Protein AF-A0A9P6T5N0-F1 (afdb_monomer_lite)

Organism: NCBI:txid708437

Secondary structure (DSSP, 8-state):
-HHHHHHHHHHHHHHHHTT---HHHHHHHHHHHHHH-HHHHHHHHHHHHHHHHHHHHHHHHHHHTS-TTSS-SSS----------PPPGGGGG-------S-------HHHHHS----SS---PPP--

Sequence (128 aa):
LETIAQHDAREDFANWFDNGMPYQVIMANSWKKHTQGSAALHLRNTIVIYSRAAGYLKEIISMANREPGAMISKSATQDIEMEAMGSAPSAAHIQAVDLEDEDWIVLRKEEAQQGDYHGLQWSILQAS

pLDDT: mean 70.26, std 21.31, range [39.28, 97.06]

Radius of gyration: 27.25 Å; chains: 1; bounding box: 61×45×68 Å

Foldseek 3Di:
DVVQLVVLVVVLVCCCPVVVDDPVVSVVVSVCCCPPNPVNVVVVVVVVVVVVVVVVVVVVVVVVPPPPCPVVPDDDDDPPPDDPPPDDPVPPPPPPPPPPPPDPDDDDPVNVVVPPDPPDDDDDDDDD

Structure (mmCIF, N/CA/C/O backbone):
data_AF-A0A9P6T5N0-F1
#
_entry.id   AF-A0A9P6T5N0-F1
#
loop_
_atom_site.group_PDB
_atom_site.id
_atom_site.type_symbol
_atom_site.label_atom_id
_atom_site.label_alt_id
_atom_site.label_comp_id
_atom_site.label_asym_id
_atom_site.label_entity_id
_atom_site.label_seq_id
_atom_site.pdbx_PDB_ins_code
_atom_site.Cartn_x
_atom_site.Cartn_y
_atom_site.Cartn_z
_atom_site.occupancy
_atom_site.B_iso_or_equiv
_atom_site.auth_seq_id
_atom_site.auth_comp_id
_atom_site.auth_asym_id
_atom_site.auth_atom_id
_atom_site.pdbx_PDB_model_num
ATOM 1 N N . LEU A 1 1 ? -4.161 1.378 -1.439 1.00 75.56 1 LEU A N 1
ATOM 2 C CA . LEU A 1 1 ? -4.299 2.079 -0.139 1.00 75.56 1 LEU A CA 1
ATOM 3 C C . LEU A 1 1 ? -5.747 2.115 0.311 1.00 75.56 1 LEU A C 1
ATOM 5 O O . LEU A 1 1 ? -6.008 1.682 1.418 1.00 75.56 1 LEU A O 1
ATOM 9 N N . GLU A 1 2 ? -6.676 2.544 -0.543 1.00 82.75 2 GLU A N 1
ATOM 10 C CA . GLU A 1 2 ? -8.101 2.619 -0.200 1.00 82.75 2 GLU A CA 1
ATOM 11 C C . GLU A 1 2 ? -8.685 1.290 0.303 1.00 82.75 2 GLU A C 1
ATOM 13 O O . GLU A 1 2 ? -9.262 1.253 1.381 1.00 82.75 2 GLU A O 1
ATOM 18 N N . THR A 1 3 ? -8.455 0.178 -0.400 1.00 84.62 3 THR A N 1
ATOM 19 C CA . THR A 1 3 ? -8.929 -1.149 0.037 1.00 84.62 3 THR A CA 1
ATOM 20 C C . THR A 1 3 ? -8.367 -1.559 1.402 1.00 84.62 3 THR A C 1
ATOM 22 O O . THR A 1 3 ? -9.081 -2.143 2.209 1.00 84.62 3 THR A O 1
ATOM 25 N N . ILE A 1 4 ? -7.102 -1.218 1.679 1.00 84.69 4 ILE A N 1
ATOM 26 C CA . ILE A 1 4 ? -6.454 -1.479 2.974 1.00 84.69 4 ILE A CA 1
ATOM 27 C C . ILE A 1 4 ? -7.112 -0.615 4.056 1.00 84.69 4 ILE A C 1
ATOM 29 O O . ILE A 1 4 ? -7.473 -1.127 5.104 1.00 84.69 4 ILE A O 1
ATOM 33 N N . ALA A 1 5 ? -7.360 0.668 3.779 1.00 86.00 5 ALA A N 1
ATOM 34 C CA . ALA A 1 5 ? -8.036 1.573 4.706 1.00 86.00 5 ALA A CA 1
ATOM 35 C C . ALA A 1 5 ? -9.479 1.152 5.009 1.00 86.00 5 ALA A C 1
ATOM 37 O O . ALA A 1 5 ? -9.903 1.196 6.158 1.00 86.00 5 ALA A O 1
ATOM 38 N N . GLN A 1 6 ? -10.226 0.698 4.002 1.00 89.19 6 GLN A N 1
ATOM 39 C CA . GLN A 1 6 ? -11.582 0.181 4.196 1.00 89.19 6 GLN A CA 1
ATOM 40 C C . GLN A 1 6 ? -11.587 -1.108 5.024 1.00 89.19 6 GLN A C 1
ATOM 42 O O . GLN A 1 6 ? -12.474 -1.295 5.854 1.00 89.19 6 GLN A O 1
ATOM 47 N N . HIS A 1 7 ? -10.615 -1.996 4.802 1.00 89.94 7 HIS A N 1
ATOM 48 C CA . HIS A 1 7 ? -10.442 -3.197 5.612 1.00 89.94 7 HIS A CA 1
ATOM 49 C C . HIS A 1 7 ? -10.121 -2.842 7.071 1.00 89.94 7 HIS A C 1
ATOM 51 O O . HIS A 1 7 ? -10.834 -3.282 7.972 1.00 89.94 7 HIS A O 1
ATOM 57 N N . ASP A 1 8 ? -9.109 -2.001 7.294 1.00 89.69 8 ASP A N 1
ATOM 58 C CA . ASP A 1 8 ? -8.686 -1.577 8.632 1.00 89.69 8 ASP A CA 1
ATOM 59 C C . ASP A 1 8 ? -9.835 -0.878 9.379 1.00 89.69 8 ASP A C 1
ATOM 61 O O . ASP A 1 8 ? -10.096 -1.193 10.535 1.00 89.69 8 ASP A O 1
ATOM 65 N N . ALA A 1 9 ? -10.606 -0.020 8.700 1.00 90.56 9 ALA A N 1
ATOM 66 C CA . ALA A 1 9 ? -11.763 0.656 9.289 1.00 90.56 9 ALA A CA 1
ATOM 67 C C . ALA A 1 9 ? -12.876 -0.314 9.728 1.00 90.56 9 ALA A C 1
ATOM 69 O O . ALA A 1 9 ? -13.525 -0.091 10.751 1.00 90.56 9 ALA A O 1
ATOM 70 N N . ARG A 1 10 ? -13.108 -1.399 8.975 1.00 93.44 10 ARG A N 1
ATOM 71 C CA . ARG A 1 10 ? -14.074 -2.443 9.363 1.00 93.44 10 ARG A CA 1
ATOM 72 C C . ARG A 1 10 ? -13.600 -3.207 10.593 1.00 93.4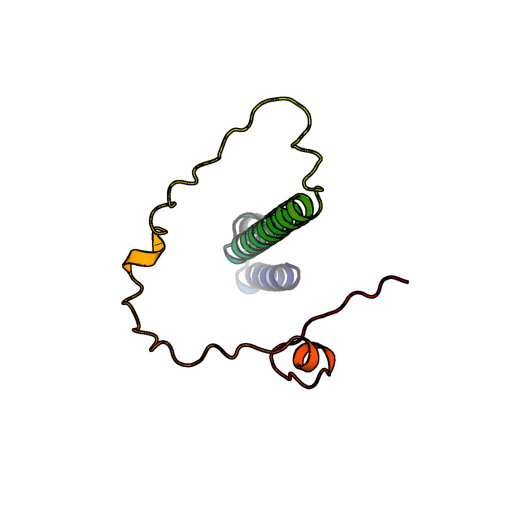4 10 ARG A C 1
ATOM 74 O O . ARG A 1 10 ? -14.404 -3.491 11.475 1.00 93.44 10 ARG A O 1
ATOM 81 N N . GLU A 1 11 ? -12.310 -3.518 10.660 1.00 92.75 11 GLU A N 1
ATOM 82 C CA . GLU A 1 11 ? -11.712 -4.192 11.813 1.00 92.75 11 GLU A CA 1
ATOM 83 C C . GLU A 1 11 ? -11.745 -3.300 13.064 1.00 92.75 11 GLU A C 1
ATOM 85 O O . GLU A 1 11 ? -12.090 -3.752 14.154 1.00 92.75 11 GLU A O 1
ATOM 90 N N . ASP A 1 12 ? -11.438 -2.013 12.909 1.00 92.25 12 ASP A N 1
ATOM 91 C CA . ASP A 1 12 ? -11.509 -1.018 13.977 1.00 92.25 12 ASP A CA 1
ATOM 92 C C . ASP A 1 12 ? -12.944 -0.860 14.504 1.00 92.25 12 ASP A C 1
ATOM 94 O O . ASP A 1 12 ? -13.156 -0.813 15.718 1.00 92.25 12 ASP A O 1
ATOM 98 N N . PHE A 1 13 ? -13.937 -0.858 13.608 1.00 92.12 13 PHE A N 1
ATOM 99 C CA . PHE A 1 13 ? -15.351 -0.864 13.982 1.00 92.12 13 PHE A CA 1
ATOM 100 C C . PHE A 1 13 ? -15.745 -2.134 14.746 1.00 92.12 13 PHE A C 1
ATOM 102 O O . PHE A 1 13 ? -16.377 -2.028 15.794 1.00 92.12 13 PHE A O 1
ATOM 109 N N . ALA A 1 14 ? -15.353 -3.319 14.269 1.00 93.69 14 ALA A N 1
ATOM 110 C CA . ALA A 1 14 ? -15.634 -4.578 14.963 1.00 93.69 14 ALA A CA 1
ATOM 111 C C . ALA A 1 14 ? -14.993 -4.603 16.361 1.00 93.69 14 ALA A C 1
ATOM 113 O O . ALA A 1 14 ? -15.628 -4.971 17.343 1.00 93.69 14 ALA A O 1
ATOM 114 N N . ASN A 1 15 ? -13.759 -4.112 16.497 1.00 90.50 15 ASN A N 1
ATOM 115 C CA . ASN A 1 15 ? -13.094 -4.008 17.796 1.00 90.50 15 ASN A CA 1
ATOM 116 C C . ASN A 1 15 ? -13.810 -3.057 18.761 1.00 90.50 15 ASN A C 1
ATOM 118 O O . ASN A 1 15 ? -13.867 -3.321 19.963 1.00 90.50 15 ASN A O 1
ATOM 122 N N . TRP A 1 16 ? -14.359 -1.956 18.257 1.00 93.81 16 TRP A N 1
ATOM 123 C CA . TRP A 1 16 ? -15.197 -1.079 19.066 1.00 93.81 16 TRP A CA 1
ATOM 124 C C . TRP A 1 16 ? -16.499 -1.764 19.488 1.00 93.81 16 TRP A C 1
ATOM 126 O O . TRP A 1 16 ? -16.840 -1.759 20.669 1.00 93.81 16 TRP A O 1
ATOM 136 N N . PHE A 1 17 ? -17.212 -2.334 18.516 1.00 92.12 17 PHE A N 1
ATOM 137 C CA . PHE A 1 17 ? -18.578 -2.817 18.676 1.00 92.12 17 PHE A CA 1
ATOM 138 C C . PHE A 1 17 ? -18.648 -4.145 19.440 1.00 92.12 17 PHE A C 1
ATOM 140 O O . PHE A 1 17 ? -19.391 -4.249 20.412 1.00 92.12 17 PHE A O 1
ATOM 147 N N . ASP A 1 18 ? -17.839 -5.130 19.046 1.00 94.69 18 ASP A N 1
ATOM 148 C CA . ASP A 1 18 ? -17.870 -6.484 19.607 1.00 94.69 18 ASP A CA 1
ATOM 149 C C . ASP A 1 18 ? -16.992 -6.609 20.858 1.00 94.69 18 ASP A C 1
ATOM 151 O O . ASP A 1 18 ? -17.371 -7.259 21.832 1.00 94.69 18 ASP A O 1
ATOM 155 N N . ASN A 1 19 ? -15.820 -5.961 20.855 1.00 92.88 19 ASN A N 1
ATOM 156 C CA . ASN A 1 19 ? -14.826 -6.105 21.927 1.00 92.88 19 ASN A CA 1
ATOM 157 C C . ASN A 1 19 ? -14.866 -4.961 22.954 1.00 92.88 19 ASN A C 1
ATOM 159 O O . ASN A 1 19 ? -14.097 -4.973 23.916 1.00 92.88 19 ASN A O 1
ATOM 163 N N . GLY A 1 20 ? -15.732 -3.958 22.758 1.00 93.06 20 GLY A N 1
ATOM 164 C CA . GLY A 1 20 ? -15.861 -2.810 23.661 1.00 93.06 20 GLY A CA 1
ATOM 165 C C . GLY A 1 20 ? -14.581 -1.977 23.777 1.00 93.06 20 GLY A C 1
ATOM 166 O O . GLY A 1 20 ? -14.361 -1.314 24.794 1.00 93.06 20 GLY A O 1
ATOM 167 N N . MET A 1 21 ? -13.703 -2.033 22.769 1.00 93.50 21 MET A N 1
ATOM 168 C CA . MET A 1 21 ? -12.408 -1.363 22.830 1.00 93.50 21 MET A CA 1
ATOM 169 C C . MET A 1 21 ? -12.586 0.160 22.898 1.00 93.50 21 MET A C 1
ATOM 171 O O . MET A 1 21 ? -13.308 0.736 22.077 1.00 93.50 21 MET A O 1
ATOM 175 N N . PRO A 1 22 ? -11.903 0.855 23.828 1.00 94.69 22 PRO A N 1
ATOM 176 C CA . PRO A 1 22 ? -11.986 2.305 23.911 1.00 94.69 22 PRO A CA 1
ATOM 177 C C . PRO A 1 22 ? -11.483 2.975 22.632 1.00 94.69 22 PRO A C 1
ATOM 179 O O . PRO A 1 22 ? -10.436 2.608 22.093 1.00 94.69 22 PRO A O 1
ATOM 182 N N . TYR A 1 23 ? -12.172 4.037 22.209 1.00 89.56 23 TYR A N 1
ATOM 183 C CA . TYR A 1 23 ? -11.841 4.791 20.994 1.00 89.56 23 TYR A CA 1
ATOM 184 C C . TYR A 1 23 ? -10.369 5.230 20.930 1.00 89.56 23 TYR A C 1
ATOM 186 O O . TYR A 1 23 ? -9.735 5.129 19.888 1.00 89.56 23 TYR A O 1
ATOM 194 N N . GLN A 1 24 ? -9.797 5.664 22.058 1.00 92.81 24 GLN A N 1
ATOM 195 C CA . GLN A 1 24 ? -8.386 6.064 22.155 1.00 92.81 24 GLN A CA 1
ATOM 196 C C . GLN A 1 24 ? -7.426 4.946 21.713 1.00 92.81 24 GLN A C 1
ATOM 198 O O . GLN A 1 24 ? -6.451 5.205 21.009 1.00 92.81 24 GLN A O 1
ATOM 203 N N . VAL A 1 25 ? -7.721 3.699 22.092 1.00 92.81 25 VAL A N 1
ATOM 204 C CA . VAL A 1 25 ? -6.896 2.536 21.740 1.00 92.81 25 VAL A CA 1
ATOM 205 C C . VAL A 1 25 ? -7.062 2.188 20.264 1.00 92.81 25 VAL A C 1
ATOM 207 O O . VAL A 1 25 ? -6.075 1.916 19.584 1.00 92.81 25 VAL A O 1
ATOM 210 N N . ILE A 1 26 ? -8.291 2.258 19.750 1.00 93.44 26 ILE A N 1
ATOM 211 C CA . ILE A 1 26 ? -8.583 2.044 18.328 1.00 93.44 26 ILE A CA 1
ATOM 212 C C . ILE A 1 26 ? -7.849 3.073 17.476 1.00 93.44 26 ILE A C 1
ATOM 214 O O . ILE A 1 26 ? -7.137 2.702 16.553 1.00 93.44 26 ILE A O 1
ATOM 218 N N . MET A 1 27 ? -7.939 4.354 17.830 1.00 91.12 27 MET A N 1
ATOM 219 C CA . MET A 1 27 ? -7.267 5.438 17.119 1.00 91.12 27 MET A CA 1
ATOM 220 C C . MET A 1 27 ? -5.745 5.235 17.075 1.00 91.12 27 MET A C 1
ATOM 222 O O . MET A 1 27 ? -5.134 5.372 16.014 1.00 91.12 27 MET A O 1
ATOM 226 N N . ALA A 1 28 ? -5.127 4.861 18.201 1.00 92.00 28 ALA A N 1
ATOM 227 C CA . ALA A 1 28 ? -3.693 4.582 18.258 1.00 92.00 28 ALA A CA 1
ATOM 228 C C . ALA A 1 28 ? -3.298 3.372 17.390 1.00 92.00 28 ALA A C 1
ATOM 230 O O . ALA A 1 28 ? -2.305 3.425 16.657 1.00 92.00 28 ALA A O 1
ATOM 231 N N . ASN A 1 29 ? -4.089 2.297 17.434 1.00 90.00 29 ASN A N 1
ATOM 232 C CA . ASN A 1 29 ? -3.850 1.093 16.640 1.00 90.00 29 ASN A CA 1
ATOM 233 C C . ASN A 1 29 ? -4.038 1.350 15.142 1.00 90.00 29 ASN A C 1
ATOM 235 O O . ASN A 1 29 ? -3.189 0.949 14.348 1.00 90.00 29 ASN A O 1
ATOM 239 N N . SER A 1 30 ? -5.095 2.067 14.770 1.00 88.81 30 SER A N 1
ATOM 240 C CA . SER A 1 30 ? -5.403 2.459 13.395 1.00 88.81 30 SER A CA 1
ATOM 241 C C . SER A 1 30 ? -4.276 3.304 12.798 1.00 88.81 30 SER A C 1
ATOM 243 O O . SER A 1 30 ? -3.722 2.983 11.743 1.00 88.81 30 SER A O 1
ATOM 245 N N . TRP A 1 31 ? -3.812 4.317 13.543 1.00 89.19 31 TRP A N 1
ATOM 246 C CA . TRP A 1 31 ? -2.662 5.129 13.146 1.00 89.19 31 TRP A CA 1
ATOM 247 C C . TRP A 1 31 ? -1.402 4.284 12.934 1.00 89.19 31 TRP A C 1
ATOM 249 O O . TRP A 1 31 ? -0.687 4.443 11.938 1.00 89.19 31 TRP A O 1
ATOM 259 N N . LYS A 1 32 ? -1.128 3.350 13.851 1.00 89.94 32 LYS A N 1
ATOM 260 C CA . LYS A 1 32 ? 0.023 2.451 13.741 1.00 89.94 32 LYS A CA 1
ATOM 261 C C . LYS A 1 32 ? -0.091 1.535 12.520 1.00 89.94 32 LYS A C 1
ATOM 263 O O . LYS A 1 32 ? 0.887 1.405 11.788 1.00 89.94 32 LYS A O 1
ATOM 268 N N . LYS A 1 33 ? -1.262 0.951 12.247 1.00 87.00 33 LYS A N 1
ATOM 269 C CA . LYS A 1 33 ? -1.502 0.130 11.045 1.00 87.00 33 LYS A CA 1
ATOM 270 C C . LYS A 1 33 ? -1.254 0.930 9.765 1.00 87.00 33 LYS A C 1
ATOM 272 O O . LYS A 1 33 ? -0.567 0.454 8.865 1.00 87.00 33 LYS A O 1
ATOM 277 N N . HIS A 1 34 ? -1.700 2.180 9.709 1.00 83.38 34 HIS A N 1
ATOM 278 C CA . HIS A 1 34 ? -1.518 3.022 8.525 1.00 83.38 34 HIS A CA 1
ATOM 279 C C . HIS A 1 34 ? -0.102 3.573 8.322 1.00 83.38 34 HIS A C 1
ATOM 281 O O . HIS A 1 34 ? 0.308 3.830 7.187 1.00 83.38 34 HIS A O 1
ATOM 287 N N . THR A 1 35 ? 0.666 3.754 9.394 1.00 84.38 35 THR A N 1
ATOM 288 C CA . THR A 1 35 ? 2.029 4.302 9.305 1.00 84.38 35 THR A CA 1
ATOM 289 C C . THR A 1 35 ? 3.111 3.228 9.273 1.00 84.38 35 THR A C 1
ATOM 291 O O . THR A 1 35 ? 4.132 3.419 8.614 1.00 84.38 35 THR A O 1
ATOM 294 N N . GLN A 1 36 ? 2.888 2.111 9.964 1.00 86.69 36 GLN A N 1
ATOM 295 C CA . GLN A 1 36 ? 3.878 1.062 10.225 1.00 86.69 36 GLN A CA 1
ATOM 296 C C . GLN A 1 36 ? 3.364 -0.349 9.902 1.00 86.69 36 GLN A C 1
ATOM 298 O O . GLN A 1 36 ? 4.105 -1.317 10.062 1.00 86.69 36 GLN A O 1
ATOM 303 N N . GLY A 1 37 ? 2.113 -0.502 9.465 1.00 86.19 37 GLY A N 1
ATOM 304 C CA . GLY A 1 37 ? 1.572 -1.801 9.074 1.00 86.19 37 GLY A CA 1
ATOM 305 C C . GLY A 1 37 ? 2.304 -2.372 7.865 1.00 86.19 37 GLY A C 1
ATOM 306 O O . GLY A 1 37 ? 2.661 -1.650 6.931 1.00 86.19 37 GLY A O 1
ATOM 307 N N . SER A 1 38 ? 2.506 -3.690 7.869 1.00 89.69 38 SER A N 1
ATOM 308 C CA . SER A 1 38 ? 3.244 -4.407 6.823 1.00 89.69 38 SER A CA 1
ATOM 309 C C . SER A 1 38 ? 2.684 -4.142 5.424 1.00 89.69 38 SER A C 1
ATOM 311 O O . SER A 1 38 ? 3.456 -3.907 4.500 1.00 89.69 38 SER A O 1
ATOM 313 N N . ALA A 1 39 ? 1.357 -4.094 5.273 1.00 85.81 39 ALA A N 1
ATOM 314 C CA . ALA A 1 39 ? 0.699 -3.812 3.998 1.00 85.81 39 ALA A CA 1
ATOM 315 C C . ALA A 1 39 ? 0.994 -2.389 3.485 1.00 85.81 39 ALA A C 1
ATOM 317 O O . ALA A 1 39 ? 1.321 -2.202 2.311 1.00 85.81 39 ALA A O 1
ATOM 318 N N . ALA A 1 40 ? 0.930 -1.385 4.365 1.00 84.38 40 ALA A N 1
ATOM 319 C CA . ALA A 1 40 ? 1.231 0.002 4.016 1.00 84.38 40 ALA A CA 1
ATOM 320 C C . ALA A 1 40 ? 2.720 0.189 3.680 1.00 84.38 40 ALA A C 1
ATOM 322 O O . ALA A 1 40 ? 3.054 0.854 2.697 1.00 84.38 40 ALA A O 1
ATOM 323 N N . LEU A 1 41 ? 3.613 -0.432 4.459 1.00 90.00 41 LEU A N 1
ATOM 324 C CA . LEU A 1 41 ? 5.056 -0.416 4.213 1.00 90.00 41 LEU A CA 1
ATOM 325 C C . LEU A 1 41 ? 5.422 -1.116 2.904 1.00 90.00 41 LEU A C 1
ATOM 327 O O . LEU A 1 41 ? 6.177 -0.558 2.110 1.00 90.00 41 LEU A O 1
ATOM 331 N N . HIS A 1 42 ? 4.862 -2.300 2.650 1.00 90.50 42 HIS A N 1
ATOM 332 C CA . HIS A 1 42 ? 5.092 -3.038 1.413 1.00 90.50 42 HIS A CA 1
ATOM 333 C C . HIS A 1 42 ? 4.690 -2.199 0.199 1.00 90.50 42 HIS A C 1
ATOM 335 O O . HIS A 1 42 ? 5.495 -2.011 -0.708 1.00 90.50 42 HIS A O 1
ATOM 341 N N . LEU A 1 43 ? 3.496 -1.602 0.218 1.00 87.56 43 LEU A N 1
ATOM 342 C CA . LEU A 1 43 ? 3.037 -0.765 -0.887 1.00 87.56 43 LEU A CA 1
ATOM 343 C C . LEU A 1 43 ? 3.923 0.473 -1.102 1.00 87.56 43 LEU A C 1
ATOM 345 O O . LEU A 1 43 ? 4.251 0.794 -2.244 1.00 87.56 43 LEU A O 1
ATOM 349 N N . ARG A 1 44 ? 4.351 1.151 -0.026 1.00 89.88 44 ARG A N 1
ATOM 350 C CA . ARG A 1 44 ? 5.300 2.277 -0.118 1.00 89.88 44 ARG A CA 1
ATOM 351 C C . ARG A 1 44 ? 6.621 1.843 -0.748 1.00 89.88 44 ARG A C 1
ATOM 353 O O . ARG A 1 44 ? 7.106 2.519 -1.652 1.00 89.88 44 ARG A O 1
ATOM 360 N N . ASN A 1 45 ? 7.171 0.711 -0.316 1.00 92.81 45 ASN A N 1
ATOM 361 C CA . ASN A 1 45 ? 8.412 0.170 -0.868 1.00 92.81 45 ASN A CA 1
ATOM 362 C C . ASN A 1 45 ? 8.265 -0.162 -2.353 1.00 92.81 45 ASN A C 1
ATOM 364 O O . ASN A 1 45 ? 9.121 0.218 -3.147 1.00 92.81 45 ASN A O 1
ATOM 368 N N . THR A 1 46 ? 7.159 -0.794 -2.740 1.00 93.56 46 THR A N 1
ATOM 369 C CA . THR A 1 46 ? 6.857 -1.104 -4.140 1.00 93.56 46 THR A CA 1
ATOM 370 C C . THR A 1 46 ? 6.822 0.165 -4.995 1.00 93.56 46 THR A C 1
ATOM 372 O O . THR A 1 46 ? 7.495 0.231 -6.022 1.00 93.56 46 THR A O 1
ATOM 375 N N . ILE A 1 47 ? 6.127 1.215 -4.543 1.00 94.12 47 ILE A N 1
ATOM 376 C CA . ILE A 1 47 ? 6.088 2.513 -5.241 1.00 94.12 47 ILE A CA 1
ATOM 377 C C . ILE A 1 47 ? 7.492 3.116 -5.376 1.00 94.12 47 ILE A C 1
ATOM 379 O O . ILE A 1 47 ? 7.857 3.588 -6.456 1.00 94.12 47 ILE A O 1
ATOM 383 N N . VAL A 1 48 ? 8.290 3.097 -4.306 1.00 96.25 48 VAL A N 1
ATOM 384 C CA . VAL A 1 48 ? 9.667 3.613 -4.327 1.00 96.25 48 VAL A CA 1
ATOM 385 C C . VAL A 1 48 ? 10.522 2.847 -5.337 1.00 96.25 48 VAL A C 1
ATOM 387 O O . VAL A 1 48 ? 11.243 3.474 -6.111 1.00 96.25 48 VAL A O 1
ATOM 390 N N . ILE A 1 49 ? 10.429 1.515 -5.369 1.00 96.19 49 ILE A N 1
ATOM 391 C CA . ILE A 1 49 ? 11.185 0.670 -6.304 1.00 96.19 49 ILE A CA 1
ATOM 392 C C . ILE A 1 49 ? 10.827 1.022 -7.749 1.00 96.19 49 ILE A C 1
ATOM 394 O O . ILE A 1 49 ? 11.725 1.323 -8.536 1.00 96.19 49 ILE A O 1
ATOM 398 N N . TYR A 1 50 ? 9.536 1.063 -8.086 1.00 97.06 50 TYR A N 1
ATOM 399 C CA . TYR A 1 50 ? 9.102 1.424 -9.438 1.00 97.06 50 TYR A CA 1
ATOM 400 C C . TYR A 1 50 ? 9.497 2.850 -9.817 1.00 97.06 50 TYR A C 1
ATOM 402 O O . TYR A 1 50 ? 9.957 3.079 -10.932 1.00 97.06 50 TYR A O 1
ATOM 410 N N . SER A 1 51 ? 9.390 3.802 -8.889 1.00 96.31 51 SER A N 1
ATOM 411 C CA . SER A 1 51 ? 9.801 5.187 -9.145 1.00 96.31 51 SER A CA 1
ATOM 412 C C . SER A 1 51 ? 11.301 5.283 -9.427 1.00 96.31 51 SER A C 1
ATOM 414 O O . SER A 1 51 ? 11.718 5.991 -10.343 1.00 96.31 51 SER A O 1
ATOM 416 N N . ARG A 1 52 ? 12.124 4.533 -8.680 1.00 96.81 52 ARG A N 1
ATOM 417 C CA . ARG A 1 52 ? 13.573 4.457 -8.913 1.00 96.81 52 ARG A CA 1
ATOM 418 C C . ARG A 1 52 ? 13.895 3.812 -10.256 1.00 96.81 52 ARG A C 1
ATOM 420 O O . ARG A 1 52 ? 14.739 4.337 -10.972 1.00 96.81 52 ARG A O 1
ATOM 427 N N . ALA A 1 53 ? 13.219 2.720 -10.604 1.00 96.50 53 ALA A N 1
ATOM 428 C CA . ALA A 1 53 ? 13.390 2.057 -11.894 1.00 96.50 53 ALA A CA 1
ATOM 429 C C . ALA A 1 53 ? 13.014 2.987 -13.060 1.00 96.50 53 ALA A C 1
ATOM 431 O O . ALA A 1 53 ? 13.785 3.131 -14.003 1.00 96.50 53 ALA A O 1
ATOM 432 N N . ALA A 1 54 ? 11.880 3.687 -12.963 1.00 96.69 54 ALA A N 1
ATOM 433 C CA . ALA A 1 54 ? 11.460 4.670 -13.958 1.00 96.69 54 ALA A CA 1
ATOM 434 C C . ALA A 1 54 ? 12.469 5.823 -14.095 1.00 96.69 54 ALA A C 1
ATOM 436 O O . ALA A 1 54 ? 12.814 6.211 -15.210 1.00 96.69 54 ALA A O 1
ATOM 437 N N . GLY A 1 55 ? 12.985 6.340 -12.974 1.00 95.88 55 GLY A N 1
ATOM 438 C CA . GLY A 1 55 ? 14.046 7.350 -12.978 1.00 95.88 55 GLY A CA 1
ATOM 439 C C . GLY A 1 55 ? 15.328 6.848 -13.643 1.00 95.88 55 GLY A C 1
ATOM 440 O O . GLY A 1 55 ? 15.898 7.541 -14.477 1.00 95.88 55 GLY A O 1
ATOM 441 N N . TYR A 1 56 ? 15.743 5.618 -13.343 1.00 96.25 56 TYR A N 1
ATOM 442 C CA . TYR A 1 56 ? 16.922 5.006 -13.953 1.00 96.25 56 TYR A CA 1
ATOM 443 C C . TYR A 1 56 ? 16.774 4.837 -15.473 1.00 96.25 56 TYR A C 1
ATOM 445 O O . TYR A 1 56 ? 17.661 5.228 -16.229 1.00 96.25 56 TYR A O 1
ATOM 453 N N . LEU A 1 57 ? 15.625 4.334 -15.937 1.00 96.19 57 LEU A N 1
ATOM 454 C CA . LEU A 1 57 ? 15.328 4.216 -17.368 1.00 96.19 57 LEU A CA 1
ATOM 455 C C . LEU A 1 57 ? 15.325 5.580 -18.065 1.00 96.1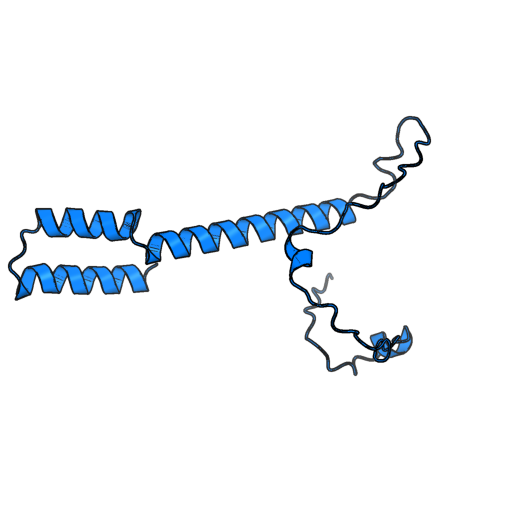9 57 LEU A C 1
ATOM 457 O O . LEU A 1 57 ? 15.848 5.709 -19.171 1.00 96.19 57 LEU A O 1
ATOM 461 N N . LYS A 1 58 ? 14.786 6.613 -17.408 1.00 93.81 58 LYS A N 1
ATOM 462 C CA . LYS A 1 58 ? 14.819 7.986 -17.920 1.00 93.81 58 LYS A CA 1
ATOM 463 C C . LYS A 1 58 ? 16.252 8.488 -18.116 1.00 93.81 58 LYS A C 1
ATOM 465 O O . LYS A 1 58 ? 16.524 9.131 -19.131 1.00 93.81 58 LYS A O 1
ATOM 470 N N . GLU A 1 59 ? 17.161 8.196 -17.188 1.00 93.12 59 GLU A N 1
ATOM 471 C CA . GLU A 1 59 ? 18.575 8.566 -17.325 1.00 93.12 59 GLU A CA 1
ATOM 472 C C . GLU A 1 59 ? 19.255 7.800 -18.467 1.00 93.12 59 GLU A C 1
ATOM 474 O O . GLU A 1 59 ? 19.964 8.415 -19.257 1.00 93.12 59 GLU A O 1
ATOM 479 N N . ILE A 1 60 ? 18.979 6.499 -18.638 1.00 91.75 60 ILE A N 1
ATOM 480 C CA . ILE A 1 60 ? 19.488 5.717 -19.783 1.00 91.75 60 ILE A CA 1
ATOM 481 C C . ILE A 1 60 ? 19.036 6.322 -21.113 1.00 91.75 60 ILE A C 1
ATOM 483 O O . ILE A 1 60 ? 19.862 6.566 -21.990 1.00 91.75 60 ILE A O 1
ATOM 487 N N . ILE A 1 61 ? 17.741 6.608 -21.254 1.00 89.19 61 ILE A N 1
ATOM 488 C CA . ILE A 1 61 ? 17.193 7.231 -22.466 1.00 89.19 61 ILE A CA 1
ATOM 489 C C . ILE A 1 61 ? 17.840 8.603 -22.694 1.00 89.19 61 ILE A C 1
ATOM 491 O O . ILE A 1 61 ? 18.216 8.941 -23.813 1.00 89.19 61 ILE A O 1
ATOM 495 N N . SER A 1 62 ? 18.023 9.385 -21.628 1.00 90.06 62 SER A N 1
ATOM 496 C CA . SER A 1 62 ? 18.685 10.689 -21.714 1.00 90.06 62 SER A CA 1
ATOM 497 C C . SER A 1 62 ? 20.146 10.567 -22.148 1.00 90.06 62 SER A C 1
ATOM 499 O O . SER A 1 62 ? 20.612 11.416 -22.899 1.00 90.06 62 SER A O 1
ATOM 501 N N . MET A 1 63 ? 20.865 9.526 -21.718 1.00 88.06 63 MET A N 1
ATOM 502 C CA . MET A 1 63 ? 22.228 9.244 -22.181 1.00 88.06 63 MET A CA 1
ATOM 503 C C . MET A 1 63 ? 22.256 8.830 -23.652 1.00 88.06 63 MET A C 1
ATOM 505 O O . MET A 1 63 ? 23.089 9.341 -24.391 1.00 88.06 63 MET A O 1
ATOM 509 N N . ALA A 1 64 ? 21.332 7.973 -24.092 1.00 82.25 64 ALA A N 1
ATOM 510 C CA . ALA A 1 64 ? 21.232 7.554 -25.492 1.00 82.25 64 ALA A CA 1
ATOM 511 C C . ALA A 1 64 ? 20.898 8.723 -26.438 1.00 82.25 64 ALA A C 1
ATOM 513 O O . ALA A 1 64 ? 21.351 8.750 -27.577 1.00 82.25 64 ALA A O 1
ATOM 514 N N . ASN A 1 65 ? 20.142 9.710 -25.947 1.00 79.56 65 ASN A N 1
ATOM 515 C CA . ASN A 1 65 ? 19.774 10.910 -26.700 1.00 79.56 65 ASN A CA 1
ATOM 516 C C . ASN A 1 65 ? 20.828 12.029 -26.641 1.00 79.56 65 ASN A C 1
ATOM 518 O O . ASN A 1 65 ? 20.656 13.060 -27.293 1.00 79.56 65 ASN A O 1
ATOM 522 N N . ARG A 1 66 ? 21.907 11.879 -25.858 1.00 74.56 66 ARG A N 1
ATOM 523 C CA . ARG A 1 66 ? 23.046 12.801 -25.938 1.00 74.56 66 ARG A CA 1
ATOM 524 C C . ARG A 1 66 ? 23.829 12.453 -27.195 1.00 74.56 66 ARG A C 1
ATOM 526 O O . ARG A 1 66 ? 24.401 11.372 -27.285 1.00 74.56 66 ARG A O 1
ATOM 533 N N . GLU A 1 67 ? 23.854 13.368 -28.161 1.00 63.09 67 GLU A N 1
ATOM 534 C CA . GLU A 1 67 ? 24.626 13.160 -29.383 1.00 63.09 67 GLU A CA 1
ATOM 535 C C . GLU A 1 67 ? 26.103 12.848 -29.064 1.00 63.09 67 GLU A C 1
ATOM 537 O O . GLU A 1 67 ? 26.693 13.515 -28.202 1.00 63.09 67 GLU A O 1
ATOM 542 N N . PRO A 1 68 ? 26.741 11.908 -29.792 1.00 55.81 68 PRO A N 1
ATOM 543 C CA . PRO A 1 68 ? 28.140 11.520 -29.585 1.00 55.81 68 PRO A CA 1
ATOM 544 C C . PRO A 1 68 ? 29.155 12.676 -29.672 1.00 55.81 68 PRO A C 1
ATOM 546 O O . PRO A 1 68 ? 30.305 12.515 -29.281 1.00 55.81 68 PRO A O 1
ATOM 549 N N . GLY A 1 69 ? 28.754 13.853 -30.165 1.00 50.66 69 GLY A N 1
ATOM 550 C CA . GLY A 1 69 ? 29.607 15.037 -30.292 1.00 50.66 69 GLY A CA 1
ATOM 551 C C . GLY A 1 69 ? 29.649 15.965 -29.072 1.00 50.66 69 GLY A C 1
ATOM 552 O O . GLY A 1 69 ? 30.538 16.810 -28.999 1.00 50.66 69 GLY A O 1
ATOM 553 N N . ALA A 1 70 ? 28.745 15.833 -28.093 1.00 49.72 70 ALA A N 1
ATOM 554 C CA . ALA A 1 70 ? 28.699 16.767 -26.957 1.00 49.72 70 ALA A CA 1
ATOM 555 C C . ALA A 1 70 ? 29.799 16.519 -25.901 1.00 49.72 70 ALA A C 1
ATOM 557 O O . ALA A 1 70 ? 30.131 17.429 -25.143 1.00 49.72 70 ALA A O 1
ATOM 558 N N . MET A 1 71 ? 30.391 15.317 -25.865 1.00 45.75 71 MET A N 1
ATOM 559 C CA . MET A 1 71 ? 31.578 15.017 -25.045 1.00 45.75 71 MET A CA 1
ATOM 560 C C . MET A 1 71 ? 32.902 15.189 -25.804 1.00 45.75 71 MET A C 1
ATOM 562 O O . MET A 1 71 ? 33.941 15.364 -25.175 1.00 45.75 71 MET A O 1
ATOM 566 N N . ILE A 1 72 ? 32.886 15.234 -27.141 1.00 43.88 72 ILE A N 1
ATOM 567 C CA . ILE A 1 72 ? 34.087 15.447 -27.968 1.00 43.88 72 ILE A CA 1
ATOM 568 C C . ILE A 1 72 ? 34.266 16.951 -28.219 1.00 43.88 72 ILE A C 1
ATOM 570 O O . ILE A 1 72 ? 34.322 17.445 -29.339 1.00 43.88 72 ILE A O 1
ATOM 574 N N . SER A 1 73 ?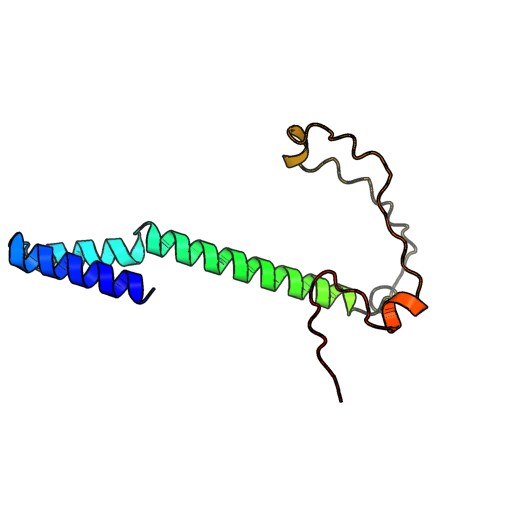 34.313 17.721 -27.136 1.00 46.81 73 SER A N 1
ATOM 575 C CA . SER A 1 73 ? 34.605 19.153 -27.170 1.00 46.81 73 SER A CA 1
ATOM 576 C C . SER A 1 73 ? 35.393 19.542 -25.926 1.00 46.81 73 SER A C 1
ATOM 578 O O . SER A 1 73 ? 34.943 20.302 -25.073 1.00 46.81 73 SER A O 1
ATOM 580 N N . LYS A 1 74 ? 36.587 18.953 -25.817 1.00 43.62 74 LYS A N 1
ATOM 581 C CA . LYS A 1 74 ? 37.872 19.609 -25.516 1.00 43.62 74 LYS A CA 1
ATOM 582 C C . LYS A 1 74 ? 38.834 18.586 -24.918 1.00 43.62 74 LYS A C 1
ATOM 584 O O . LYS A 1 74 ? 38.769 18.259 -23.743 1.00 43.62 74 LYS A O 1
ATOM 589 N N . SER A 1 75 ? 39.795 18.221 -25.759 1.00 43.47 75 SER A N 1
ATOM 590 C CA . SER A 1 75 ? 41.078 17.588 -25.447 1.00 43.47 75 SER A CA 1
ATOM 591 C C . SER A 1 75 ? 41.078 16.119 -25.019 1.00 43.47 75 SER A C 1
ATOM 593 O O . SER A 1 75 ? 40.398 15.721 -24.087 1.00 43.47 75 SER A O 1
ATOM 595 N N . ALA A 1 76 ? 41.992 15.401 -25.675 1.00 42.44 76 ALA A N 1
ATOM 596 C CA . ALA A 1 76 ? 42.538 14.090 -25.356 1.00 42.44 76 ALA A CA 1
ATOM 597 C C . ALA A 1 76 ? 41.670 12.881 -25.724 1.00 42.44 76 ALA A C 1
ATOM 599 O O . ALA A 1 76 ? 40.787 12.448 -24.994 1.00 42.44 76 ALA A O 1
ATOM 600 N N . THR A 1 77 ? 42.035 12.292 -26.863 1.00 48.81 77 THR A N 1
ATOM 601 C CA . THR A 1 77 ? 42.168 10.847 -27.057 1.00 48.81 77 THR A CA 1
ATOM 602 C C . THR A 1 77 ? 42.565 10.177 -25.736 1.00 48.81 77 THR A C 1
ATOM 604 O O . THR A 1 77 ? 43.725 10.209 -25.331 1.00 48.81 77 THR A O 1
ATOM 607 N N . GLN A 1 78 ? 41.587 9.634 -25.026 1.00 44.59 78 GLN A N 1
ATOM 608 C CA . GLN A 1 78 ? 41.800 8.647 -23.983 1.00 44.59 78 GLN A CA 1
ATOM 609 C C . GLN A 1 78 ? 40.971 7.450 -24.405 1.00 44.59 78 GLN A C 1
ATOM 611 O O . GLN A 1 78 ? 39.744 7.477 -24.328 1.00 44.59 78 GLN A O 1
ATOM 616 N N . ASP A 1 79 ? 41.659 6.438 -24.921 1.00 45.53 79 ASP A N 1
ATOM 617 C CA . ASP A 1 79 ? 41.097 5.110 -25.084 1.00 45.53 79 ASP A CA 1
ATOM 618 C C . ASP A 1 79 ? 40.631 4.658 -23.696 1.00 45.53 79 ASP A C 1
ATOM 620 O O . ASP A 1 79 ? 41.436 4.446 -22.787 1.00 45.53 79 ASP A O 1
ATOM 624 N N . ILE A 1 80 ? 39.315 4.622 -23.491 1.00 50.75 80 ILE A N 1
ATOM 625 C CA . ILE A 1 80 ? 38.727 4.105 -22.259 1.00 50.75 80 ILE A CA 1
ATOM 626 C C . ILE A 1 80 ? 38.776 2.585 -22.384 1.00 50.75 80 ILE A C 1
ATOM 628 O O . ILE A 1 80 ? 37.873 1.962 -22.942 1.00 50.75 80 ILE A O 1
ATOM 632 N N . GLU A 1 81 ? 39.864 1.994 -21.904 1.00 45.34 81 GLU A N 1
ATOM 633 C CA . GLU A 1 81 ? 39.979 0.552 -21.730 1.00 45.34 81 GLU A CA 1
ATOM 634 C C . GLU A 1 81 ? 39.011 0.142 -20.607 1.00 45.34 81 GLU A C 1
ATOM 636 O O . GLU A 1 81 ? 39.238 0.393 -19.423 1.00 45.34 81 GLU A O 1
ATOM 641 N N . MET A 1 82 ? 37.850 -0.393 -20.988 1.00 48.59 82 MET A N 1
ATOM 642 C CA . MET A 1 82 ? 36.878 -0.928 -20.039 1.00 48.59 82 MET A CA 1
ATOM 643 C C . MET A 1 82 ? 37.397 -2.269 -19.517 1.00 48.59 82 MET A C 1
ATOM 645 O O . MET A 1 82 ? 37.236 -3.295 -20.177 1.00 48.59 82 MET A O 1
ATOM 649 N N . GLU A 1 83 ? 38.003 -2.277 -18.328 1.00 47.38 83 GLU A N 1
ATOM 650 C CA . GLU A 1 83 ? 38.251 -3.529 -17.612 1.00 47.38 83 GLU A CA 1
ATOM 651 C C . GLU A 1 83 ? 36.918 -4.255 -17.393 1.00 47.38 83 GLU A C 1
ATOM 653 O O . GLU A 1 83 ? 35.923 -3.664 -16.959 1.00 47.38 83 GLU A O 1
ATOM 658 N N . ALA A 1 84 ? 36.890 -5.545 -17.736 1.00 55.16 84 ALA A N 1
ATOM 659 C CA . ALA A 1 84 ? 35.721 -6.391 -17.573 1.00 55.16 84 ALA A CA 1
ATOM 660 C C . ALA A 1 84 ? 35.236 -6.322 -16.117 1.00 55.16 84 ALA A C 1
ATOM 662 O O . ALA A 1 84 ? 35.913 -6.780 -15.196 1.00 55.16 84 ALA A O 1
ATOM 663 N N . MET A 1 85 ? 34.054 -5.737 -15.911 1.00 50.97 85 MET A N 1
ATOM 664 C CA . MET A 1 85 ? 33.395 -5.719 -14.610 1.00 50.97 85 MET A CA 1
ATOM 665 C C . MET A 1 85 ? 33.164 -7.175 -14.208 1.00 50.97 85 MET A C 1
ATOM 667 O O . MET A 1 85 ? 32.396 -7.884 -14.860 1.00 50.97 85 MET A O 1
ATOM 671 N N . GLY A 1 86 ? 33.888 -7.630 -13.183 1.00 56.59 86 GLY A N 1
ATOM 672 C CA . GLY A 1 86 ? 33.811 -9.002 -12.693 1.00 56.59 86 GLY A CA 1
ATOM 673 C C . GLY A 1 86 ? 32.368 -9.445 -12.436 1.00 56.59 86 GLY A C 1
ATOM 674 O O . GLY A 1 86 ? 31.474 -8.626 -12.210 1.00 56.59 86 GLY A O 1
ATOM 675 N N . SER A 1 87 ? 32.148 -10.757 -12.491 1.00 57.09 87 SER A N 1
ATOM 676 C CA . SER A 1 87 ? 30.824 -11.377 -12.448 1.00 57.09 87 SER A CA 1
ATOM 677 C C . SER A 1 87 ? 29.930 -10.808 -11.344 1.00 57.09 87 SER A C 1
ATOM 679 O O . SER A 1 87 ? 30.341 -10.681 -10.188 1.00 57.09 87 SER A O 1
ATOM 681 N N . ALA A 1 88 ? 28.680 -10.497 -11.700 1.00 48.91 88 ALA A N 1
ATOM 682 C CA . ALA A 1 88 ? 27.684 -10.015 -10.754 1.00 48.91 88 ALA A CA 1
ATOM 683 C C . ALA A 1 88 ? 27.545 -10.994 -9.565 1.00 48.91 88 ALA A C 1
ATOM 685 O O . ALA A 1 88 ? 27.518 -12.207 -9.785 1.00 48.91 88 ALA A O 1
ATOM 686 N N . PRO A 1 89 ? 27.394 -10.512 -8.315 1.00 53.38 89 PRO A N 1
ATOM 687 C CA . PRO A 1 89 ? 27.362 -11.367 -7.121 1.00 53.38 89 PRO A CA 1
ATOM 688 C C . PRO A 1 89 ? 26.277 -12.456 -7.140 1.00 53.38 89 PRO A C 1
ATOM 690 O O . PRO A 1 89 ? 26.386 -13.460 -6.443 1.00 53.38 89 PRO A O 1
ATOM 693 N N . SER A 1 90 ? 25.229 -12.279 -7.949 1.00 51.75 90 SER A N 1
ATOM 694 C CA . SER A 1 90 ? 24.141 -13.244 -8.128 1.00 51.75 90 SER A CA 1
ATOM 695 C C . SER A 1 90 ? 24.475 -14.410 -9.067 1.00 51.75 90 SER A C 1
ATOM 697 O O . SER A 1 90 ? 23.674 -15.334 -9.182 1.00 51.75 90 SER A O 1
ATOM 699 N N . ALA A 1 91 ? 25.633 -14.402 -9.733 1.00 50.66 91 ALA A N 1
ATOM 700 C CA . ALA A 1 91 ? 26.037 -15.462 -10.659 1.00 50.66 91 ALA A CA 1
ATOM 701 C C . ALA A 1 91 ? 26.500 -16.750 -9.951 1.00 50.66 91 ALA A C 1
ATOM 703 O O . ALA A 1 91 ? 26.573 -17.799 -10.580 1.00 50.66 91 ALA A O 1
ATOM 704 N N . ALA A 1 92 ? 26.765 -16.714 -8.639 1.00 50.09 92 ALA A N 1
ATOM 705 C CA . ALA A 1 92 ? 27.299 -17.862 -7.897 1.00 50.09 92 ALA A CA 1
ATOM 706 C C . ALA A 1 92 ? 26.316 -19.045 -7.737 1.00 50.09 92 ALA A C 1
ATOM 708 O O . ALA A 1 92 ? 26.706 -20.094 -7.226 1.00 50.09 92 ALA A O 1
ATOM 709 N N . HIS A 1 93 ? 25.047 -18.892 -8.130 1.00 44.94 93 HIS A N 1
ATOM 710 C CA . HIS A 1 93 ? 24.026 -19.948 -8.032 1.00 44.94 93 HIS A CA 1
ATOM 711 C C . HIS A 1 93 ? 23.277 -20.241 -9.329 1.00 44.94 93 HIS A C 1
ATOM 713 O O . HIS A 1 93 ? 22.365 -21.066 -9.332 1.00 44.94 93 HIS A O 1
ATOM 719 N N . ILE A 1 94 ? 23.688 -19.637 -10.441 1.00 45.56 94 ILE A N 1
ATOM 720 C CA . ILE A 1 94 ? 23.260 -20.129 -11.742 1.00 45.56 94 ILE A CA 1
ATOM 721 C C . ILE A 1 94 ? 24.229 -21.265 -12.052 1.00 45.56 94 ILE A C 1
ATOM 723 O O . ILE A 1 94 ? 25.332 -21.030 -12.540 1.00 45.56 94 ILE A O 1
ATOM 727 N N . GLN A 1 95 ? 23.857 -22.499 -11.682 1.00 41.62 95 GLN A N 1
ATOM 728 C CA . GLN A 1 95 ? 24.430 -23.661 -12.357 1.00 41.62 95 GLN A CA 1
ATOM 729 C C . GLN A 1 95 ? 24.331 -23.352 -13.842 1.00 41.62 95 GLN A C 1
ATOM 731 O O . GLN A 1 95 ? 23.239 -23.032 -14.311 1.00 41.62 95 GLN A O 1
ATOM 736 N N . ALA A 1 96 ? 25.479 -23.347 -14.517 1.00 44.28 96 ALA A N 1
ATOM 737 C CA . ALA A 1 96 ? 25.553 -23.261 -15.956 1.00 44.28 96 ALA A CA 1
ATOM 738 C C . ALA A 1 96 ? 24.595 -24.317 -16.508 1.00 44.28 96 ALA A C 1
ATOM 740 O O . ALA A 1 96 ? 24.882 -25.511 -16.500 1.00 44.28 96 ALA A O 1
ATOM 741 N N . VAL A 1 97 ? 23.404 -23.870 -16.892 1.00 40.12 97 VAL A N 1
ATOM 742 C CA . VAL A 1 97 ? 22.657 -24.554 -17.921 1.00 40.12 97 VAL A CA 1
ATOM 743 C C . VAL A 1 97 ? 23.545 -24.318 -19.125 1.00 40.12 97 VAL A C 1
ATOM 745 O O . VAL A 1 97 ? 23.686 -23.171 -19.552 1.00 40.12 97 VAL A O 1
ATOM 748 N N . ASP A 1 98 ? 24.232 -25.367 -19.574 1.00 43.91 98 ASP A N 1
ATOM 749 C CA . ASP A 1 98 ? 24.694 -25.444 -20.953 1.00 43.91 98 ASP A CA 1
ATOM 750 C C . ASP A 1 98 ? 23.440 -25.215 -21.799 1.00 43.91 98 ASP A C 1
ATOM 752 O O . ASP A 1 98 ? 22.644 -26.120 -22.047 1.00 43.91 98 ASP A O 1
ATOM 756 N N . LEU A 1 99 ? 23.183 -23.949 -22.117 1.00 46.59 99 LEU A N 1
ATOM 757 C CA . LEU A 1 99 ? 22.289 -23.586 -23.189 1.00 46.59 99 LEU A CA 1
ATOM 758 C C . LEU A 1 99 ? 23.102 -23.923 -24.424 1.00 46.59 99 LEU A C 1
ATOM 760 O O . LEU A 1 99 ? 23.952 -23.141 -24.845 1.00 46.59 99 LEU A O 1
ATOM 764 N N . GLU A 1 100 ? 22.910 -25.152 -24.899 1.00 44.69 100 GLU A N 1
ATOM 765 C CA . GLU A 1 100 ? 23.343 -25.562 -26.223 1.00 44.69 100 GLU A CA 1
ATOM 766 C C . GLU A 1 100 ? 22.974 -24.436 -27.199 1.00 44.69 100 GLU A C 1
ATOM 768 O O . GLU A 1 100 ? 21.864 -23.900 -27.183 1.00 44.69 100 GLU A O 1
ATOM 773 N N . ASP A 1 101 ? 23.981 -24.015 -27.950 1.00 50.03 101 ASP A N 1
ATOM 774 C CA . ASP A 1 101 ? 24.102 -22.764 -28.697 1.00 50.03 101 ASP A CA 1
ATOM 775 C C . ASP A 1 101 ? 23.219 -22.757 -29.971 1.00 50.03 101 ASP A C 1
ATOM 777 O O . ASP A 1 101 ? 23.685 -22.472 -31.071 1.00 50.03 101 ASP A O 1
ATOM 781 N N . GLU A 1 102 ? 21.944 -23.139 -29.856 1.00 48.72 102 GLU A N 1
ATOM 782 C CA . GLU A 1 102 ? 21.137 -23.645 -30.981 1.00 48.72 102 GLU A CA 1
ATOM 783 C C . GLU A 1 102 ? 19.746 -22.996 -31.115 1.00 48.72 102 GLU A C 1
ATOM 785 O O . GLU A 1 102 ? 18.847 -23.631 -31.638 1.00 48.72 102 GLU A O 1
ATOM 790 N N . ASP A 1 103 ? 19.519 -21.740 -30.699 1.00 53.19 103 ASP A N 1
ATOM 791 C CA . ASP A 1 103 ? 18.223 -21.080 -30.996 1.00 53.19 103 ASP A CA 1
ATOM 792 C C . ASP A 1 103 ? 18.271 -19.542 -31.141 1.00 53.19 103 ASP A C 1
ATOM 794 O O . ASP A 1 103 ? 17.282 -18.829 -30.939 1.00 53.19 103 ASP A O 1
ATOM 798 N N . TRP A 1 104 ? 19.411 -18.977 -31.552 1.00 53.69 104 TRP A N 1
ATOM 799 C CA . TRP A 1 104 ? 19.444 -17.575 -31.984 1.00 53.69 104 TRP A CA 1
ATOM 800 C C . TRP A 1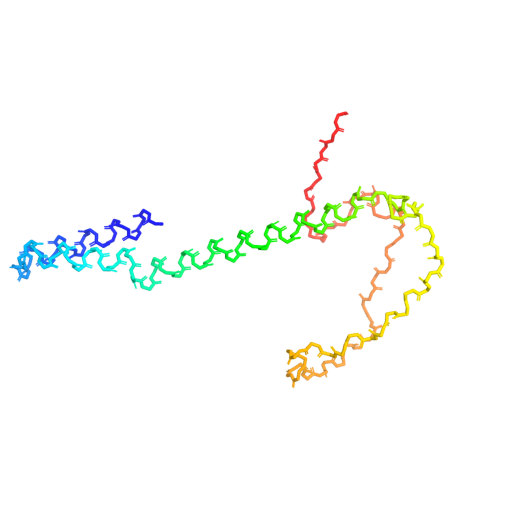 104 ? 18.952 -17.450 -33.429 1.00 53.69 104 TRP A C 1
ATOM 802 O O . TRP A 1 104 ? 19.704 -17.641 -34.385 1.00 53.69 104 TRP A O 1
ATOM 812 N N . ILE A 1 105 ? 17.684 -17.080 -33.605 1.00 54.50 105 ILE A N 1
ATOM 813 C CA . ILE A 1 105 ? 17.139 -16.760 -34.929 1.00 54.50 105 ILE A CA 1
ATOM 814 C C . ILE A 1 105 ? 17.567 -15.337 -35.306 1.00 54.50 105 ILE A C 1
ATOM 816 O O . ILE A 1 105 ? 17.050 -14.345 -34.788 1.00 54.50 105 ILE A O 1
ATOM 820 N N . VAL A 1 106 ? 18.520 -15.228 -36.232 1.00 54.59 106 VAL A N 1
ATOM 821 C CA . VAL A 1 106 ? 18.925 -13.948 -36.826 1.00 54.59 106 VAL A CA 1
ATOM 822 C C . VAL A 1 106 ? 17.890 -13.541 -37.875 1.00 54.59 106 VAL A C 1
ATOM 824 O O . VAL A 1 106 ? 17.844 -14.100 -38.968 1.00 54.59 106 VAL A O 1
ATOM 827 N N . LEU A 1 107 ? 17.057 -12.557 -37.539 1.00 52.94 107 LEU A N 1
ATOM 828 C CA . LEU A 1 107 ? 16.059 -11.994 -38.450 1.00 52.94 107 LEU A CA 1
ATOM 829 C C . LEU A 1 107 ? 16.705 -11.017 -39.435 1.00 52.94 107 LEU A C 1
ATOM 831 O O . LEU A 1 107 ? 17.483 -10.138 -39.044 1.00 52.94 107 LEU A O 1
ATOM 835 N N . ARG A 1 108 ? 16.354 -11.135 -40.719 1.00 52.22 108 ARG A N 1
ATOM 836 C CA . ARG A 1 108 ? 16.793 -10.179 -41.744 1.00 52.22 108 ARG A CA 1
ATOM 837 C C . ARG A 1 108 ? 15.955 -8.903 -41.686 1.00 52.22 108 ARG A C 1
ATOM 839 O O . ARG A 1 108 ? 14.806 -8.897 -41.246 1.00 52.22 108 ARG A O 1
ATOM 846 N N . LYS A 1 109 ? 16.543 -7.793 -42.138 1.00 51.09 109 LYS A N 1
ATOM 847 C CA . LYS A 1 109 ? 15.953 -6.447 -42.035 1.00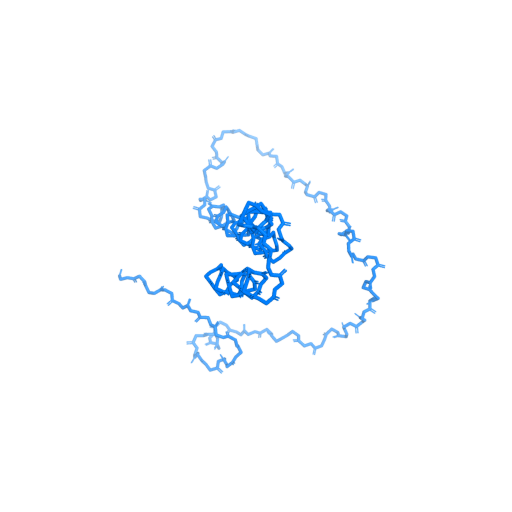 51.09 109 LYS A CA 1
ATOM 848 C C . LYS A 1 109 ? 14.575 -6.361 -42.700 1.00 51.09 109 LYS A C 1
ATOM 850 O O . LYS A 1 109 ? 13.723 -5.606 -42.242 1.00 51.09 109 LYS A O 1
ATOM 855 N N . GLU A 1 110 ? 14.364 -7.134 -43.755 1.00 52.25 110 GLU A N 1
ATOM 856 C CA . GLU A 1 110 ? 13.125 -7.179 -44.526 1.00 52.25 110 GLU A CA 1
ATOM 857 C C . GLU A 1 110 ? 12.002 -7.912 -43.769 1.00 52.25 110 GLU A C 1
ATOM 859 O O . GLU A 1 110 ? 10.854 -7.475 -43.797 1.00 52.25 110 GLU A O 1
ATOM 864 N N . GLU A 1 111 ? 12.337 -8.969 -43.021 1.00 55.81 111 GLU A N 1
ATOM 865 C CA . GLU A 1 111 ? 11.391 -9.781 -42.236 1.00 55.81 111 GLU A CA 1
ATOM 866 C C . GLU A 1 111 ? 10.850 -8.994 -41.026 1.00 55.81 111 GLU A C 1
ATOM 868 O O . GLU A 1 111 ? 9.667 -9.075 -40.700 1.00 55.81 111 GLU A O 1
ATOM 873 N N . ALA A 1 112 ? 11.677 -8.134 -40.418 1.00 56.47 112 ALA A N 1
ATOM 874 C CA . ALA A 1 112 ? 11.256 -7.226 -39.344 1.00 56.47 112 ALA A CA 1
ATOM 875 C C . ALA A 1 112 ? 10.260 -6.143 -39.811 1.00 56.47 112 ALA A C 1
ATOM 877 O O . ALA A 1 112 ? 9.502 -5.604 -39.004 1.00 56.47 112 ALA A O 1
ATOM 878 N N . GLN A 1 113 ? 10.258 -5.808 -41.105 1.00 48.69 113 GLN A N 1
ATOM 879 C CA . GLN A 1 113 ? 9.411 -4.751 -41.672 1.00 48.69 113 GLN A CA 1
ATOM 880 C C . GLN A 1 113 ? 8.043 -5.258 -42.140 1.00 48.69 113 GLN A C 1
ATOM 882 O O . GLN A 1 11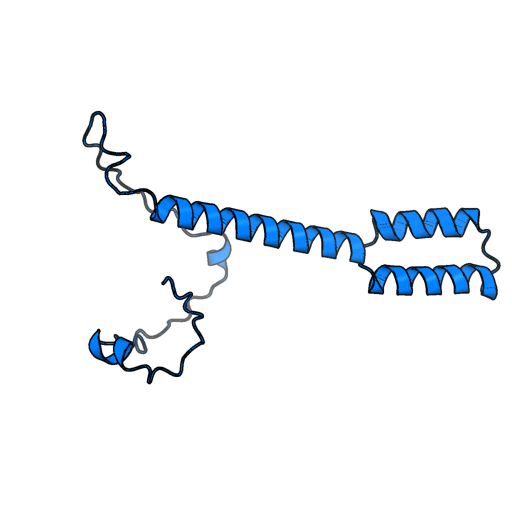3 ? 7.136 -4.450 -42.336 1.00 48.69 113 GLN A O 1
ATOM 887 N N . GLN A 1 114 ? 7.877 -6.574 -42.298 1.00 54.19 114 GLN A N 1
ATOM 888 C CA . GLN A 1 114 ? 6.637 -7.186 -42.784 1.00 54.19 114 GLN A CA 1
ATOM 889 C C . GLN A 1 114 ? 5.584 -7.428 -41.693 1.00 54.19 114 GLN A C 1
ATOM 891 O O . GLN A 1 114 ? 4.431 -7.684 -42.021 1.00 54.19 114 GLN A O 1
ATOM 896 N N . GLY A 1 115 ? 5.937 -7.289 -40.412 1.00 51.75 115 GLY A N 1
ATOM 897 C CA . GLY A 1 115 ? 4.970 -7.322 -39.307 1.00 51.75 115 GLY A CA 1
ATOM 898 C C . GLY A 1 115 ? 4.411 -8.705 -38.941 1.00 51.75 115 GLY A C 1
ATOM 899 O O . GLY A 1 115 ? 3.605 -8.784 -38.022 1.00 51.75 115 GLY A O 1
ATOM 900 N N . ASP A 1 116 ? 4.871 -9.787 -39.575 1.00 49.44 116 ASP A N 1
ATOM 901 C CA . ASP A 1 116 ? 4.421 -11.168 -39.305 1.00 49.44 116 ASP A CA 1
ATOM 902 C C . ASP A 1 116 ? 5.124 -11.836 -38.102 1.00 49.44 116 ASP A C 1
ATOM 904 O O . ASP A 1 116 ? 5.003 -13.039 -37.864 1.00 49.44 116 ASP A O 1
ATOM 908 N N . TYR A 1 117 ? 5.851 -11.064 -37.288 1.00 51.47 117 TYR A N 1
ATOM 909 C CA . TYR A 1 117 ? 6.443 -11.569 -36.053 1.00 51.47 117 TYR A CA 1
ATOM 910 C C . TYR A 1 117 ? 5.444 -11.463 -34.891 1.00 51.47 117 TYR A C 1
ATOM 912 O O . TYR A 1 117 ? 5.252 -10.403 -34.297 1.00 51.47 117 TYR A O 1
ATOM 920 N N . HIS A 1 118 ? 4.820 -12.586 -34.532 1.00 51.81 118 HIS A N 1
ATOM 921 C CA . HIS A 1 118 ? 3.854 -12.682 -33.426 1.00 51.81 118 HIS A CA 1
ATOM 922 C C . HIS A 1 118 ? 4.491 -12.816 -32.026 1.00 51.81 118 HIS A C 1
ATOM 924 O O . HIS A 1 118 ? 3.803 -13.122 -31.049 1.00 51.81 118 HIS A O 1
ATOM 930 N N . GLY A 1 119 ? 5.798 -12.580 -31.897 1.00 50.69 119 GLY A N 1
ATOM 931 C CA . GLY A 1 119 ? 6.517 -12.651 -30.629 1.00 50.69 119 GLY A CA 1
ATOM 932 C C . GLY A 1 119 ? 6.576 -11.302 -29.918 1.00 50.69 119 GLY A C 1
ATOM 933 O O . GLY A 1 119 ? 7.417 -10.474 -30.235 1.00 50.69 119 GLY A O 1
ATOM 934 N N . LEU A 1 120 ? 5.725 -11.135 -28.904 1.00 47.59 120 LEU A N 1
ATOM 935 C CA . LEU A 1 120 ? 5.767 -10.079 -27.881 1.00 47.59 120 LEU A CA 1
ATOM 936 C C . LEU A 1 120 ? 5.603 -8.633 -28.401 1.00 47.59 120 LEU A C 1
ATOM 938 O O . LEU A 1 120 ? 6.470 -8.005 -28.996 1.00 47.59 120 LEU A O 1
ATOM 942 N N . GLN A 1 121 ? 4.418 -8.118 -28.091 1.00 42.84 121 GLN A N 1
ATOM 943 C CA . GLN A 1 121 ? 3.864 -6.797 -28.353 1.00 42.84 121 GLN A CA 1
ATOM 944 C C . GLN A 1 121 ? 4.829 -5.633 -28.048 1.00 42.84 121 GLN A C 1
ATOM 946 O O . GLN A 1 121 ? 5.195 -5.406 -26.896 1.00 42.84 121 GLN A O 1
ATOM 951 N N . TRP A 1 122 ? 5.143 -4.827 -29.068 1.00 45.94 122 TRP A N 1
ATOM 952 C CA . TRP A 1 122 ? 5.771 -3.512 -28.909 1.00 45.94 122 TRP A CA 1
ATOM 953 C C . TRP A 1 122 ? 4.751 -2.407 -29.198 1.00 45.94 122 TRP A C 1
ATOM 955 O O . TRP A 1 122 ? 4.104 -2.393 -30.244 1.00 45.94 122 TRP A O 1
ATOM 965 N N . SER A 1 123 ? 4.601 -1.465 -28.268 1.00 41.34 123 SER A N 1
ATOM 966 C CA . SER A 1 123 ? 3.831 -0.235 -28.466 1.00 41.34 123 SER A CA 1
ATOM 967 C C . SER A 1 123 ? 4.694 0.812 -29.171 1.00 41.34 123 SER A C 1
ATOM 969 O O . SER A 1 123 ? 5.643 1.332 -28.583 1.00 41.34 123 SER A O 1
ATOM 971 N N . ILE A 1 124 ? 4.352 1.128 -30.420 1.00 45.06 124 ILE A N 1
ATOM 972 C CA . ILE A 1 124 ? 4.970 2.203 -31.203 1.00 45.06 124 ILE A CA 1
ATOM 973 C C . ILE A 1 124 ? 4.221 3.505 -30.892 1.00 45.06 124 ILE A C 1
ATOM 975 O O . ILE A 1 124 ? 3.017 3.601 -31.122 1.00 45.06 124 ILE A O 1
ATOM 979 N N . LEU A 1 125 ? 4.922 4.515 -30.371 1.00 42.25 125 LEU A N 1
ATOM 980 C CA . LEU A 1 125 ? 4.422 5.892 -30.345 1.00 42.25 125 LEU A CA 1
ATOM 981 C C . LEU A 1 125 ? 4.648 6.510 -31.729 1.00 42.25 125 LEU A C 1
ATOM 983 O O . LEU A 1 125 ? 5.789 6.651 -32.165 1.00 42.25 125 LEU A O 1
ATOM 987 N N . GLN A 1 126 ? 3.563 6.871 -32.414 1.00 42.56 126 GLN A N 1
ATOM 988 C CA . GLN A 1 126 ? 3.621 7.718 -33.605 1.00 42.56 126 GLN A CA 1
ATOM 989 C C . GLN A 1 126 ? 3.997 9.149 -33.212 1.00 42.56 126 GLN A C 1
ATOM 991 O O . GLN A 1 126 ? 3.403 9.722 -32.298 1.00 42.56 126 GLN A O 1
ATOM 996 N N . ALA A 1 127 ? 4.928 9.738 -33.960 1.00 39.28 127 ALA A N 1
ATOM 997 C CA . ALA A 1 127 ? 5.076 11.182 -34.058 1.00 39.28 127 ALA A CA 1
ATOM 998 C C . ALA A 1 127 ? 4.694 11.614 -35.482 1.00 39.28 127 ALA A C 1
ATOM 1000 O O . ALA A 1 127 ? 5.085 10.969 -36.455 1.00 39.28 127 ALA A O 1
ATOM 1001 N N . SER A 1 128 ? 3.865 12.655 -35.528 1.00 46.25 128 SER A N 1
ATOM 1002 C CA . SER A 1 128 ? 3.281 13.355 -36.679 1.00 46.25 128 SER A CA 1
ATOM 1003 C C . SER A 1 128 ? 4.296 13.990 -37.618 1.00 46.25 128 SER A C 1
ATOM 1005 O O . SER A 1 128 ? 5.257 14.577 -37.069 1.00 46.25 128 SER A O 1
#